Protein AF-A0A3G1KGQ6-F1 (afdb_monomer_lite)

Organism: NCBI:txid2041864

Secondary structure (DSSP, 8-state):
--S-SS--GGGHHHHHHHHHHHHHHHHHHHHHHHHHHHHHHH-PPPS-----SSGGGGS-SSPPS---SS--------

Foldseek 3Di:
DPDDPDDDPVCVVVVVVVVVVVVVVVVVVVVVVVVVVVCVVVVDDDPDFDPDPDVVRVADVVHDPDDPPDDDDDPDDD

Sequence (78 aa):
PRRYIYFSEMMMLWNNLSSTGSLMSILFLMIMIYLIMETMKSKRKNIFNIKTNNNEWKFNVPLINHTNMENTFLFNKN

Radius of gyration: 24.45 Å; chains: 1; bounding box: 47×48×54 Å

pLDDT: mean 89.4, std 7.43, range 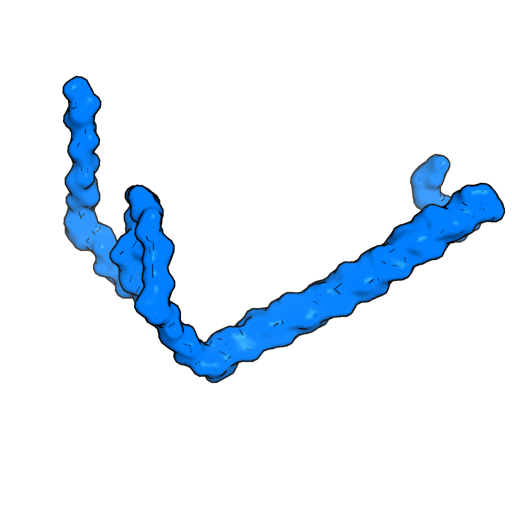[53.25, 98.25]

InterPro domains:
  IPR036927 Cytochrome c oxidase-like, subunit I superfamily [G3DSA:1.20.210.10] (1-67)
  IPR036927 Cytochrome c oxidase-like, subunit I superfamily [SSF81442] (1-72)

Structure (mmCIF, N/CA/C/O backbone):
data_AF-A0A3G1KGQ6-F1
#
_entry.id   AF-A0A3G1KGQ6-F1
#
loop_
_atom_site.group_PDB
_atom_site.id
_atom_site.type_symbol
_atom_site.label_atom_id
_atom_site.label_alt_id
_atom_site.label_comp_id
_atom_site.label_asym_id
_atom_site.label_entity_id
_atom_site.label_seq_id
_atom_site.pdbx_PDB_ins_code
_atom_site.Cartn_x
_atom_site.Cartn_y
_atom_site.Cartn_z
_atom_site.occupancy
_atom_site.B_iso_or_equiv
_atom_site.auth_seq_id
_atom_site.auth_comp_id
_atom_site.auth_asym_id
_atom_site.auth_atom_id
_atom_site.pdbx_PDB_model_num
ATOM 1 N N . PRO A 1 1 ? 10.305 10.263 -31.735 1.00 78.56 1 PRO A N 1
ATOM 2 C CA . PRO A 1 1 ? 8.902 10.324 -32.225 1.00 78.56 1 PRO A CA 1
ATOM 3 C C . PRO A 1 1 ? 8.115 9.151 -31.592 1.00 78.56 1 PRO A C 1
ATOM 5 O O . PRO A 1 1 ? 8.736 8.152 -31.241 1.00 78.56 1 PRO A O 1
ATOM 8 N N . ARG A 1 2 ? 6.814 9.298 -31.292 1.00 86.94 2 ARG A N 1
ATOM 9 C CA . ARG A 1 2 ? 6.043 8.297 -30.510 1.00 86.94 2 ARG A CA 1
ATOM 10 C C . ARG A 1 2 ? 5.517 7.164 -31.403 1.00 86.94 2 ARG A C 1
ATOM 12 O O . ARG A 1 2 ? 5.273 7.405 -32.576 1.00 86.94 2 ARG A O 1
ATOM 19 N N . ARG A 1 3 ? 5.261 5.984 -30.816 1.00 88.62 3 ARG A N 1
ATOM 20 C CA . ARG A 1 3 ? 4.664 4.792 -31.469 1.00 88.62 3 ARG A CA 1
ATOM 21 C C . ARG A 1 3 ? 5.543 4.132 -32.543 1.00 88.62 3 ARG A C 1
ATOM 23 O O . ARG A 1 3 ? 5.049 3.744 -33.594 1.00 88.62 3 ARG A O 1
ATOM 30 N N . TYR A 1 4 ? 6.838 3.997 -32.270 1.00 89.12 4 TYR A N 1
ATOM 31 C CA . TYR A 1 4 ? 7.759 3.284 -33.154 1.00 89.12 4 TYR A CA 1
ATOM 32 C C . TYR A 1 4 ? 7.993 1.871 -32.641 1.00 89.12 4 TYR A C 1
ATOM 34 O O . TYR A 1 4 ? 8.261 1.681 -31.458 1.00 89.12 4 TYR A O 1
ATOM 42 N N 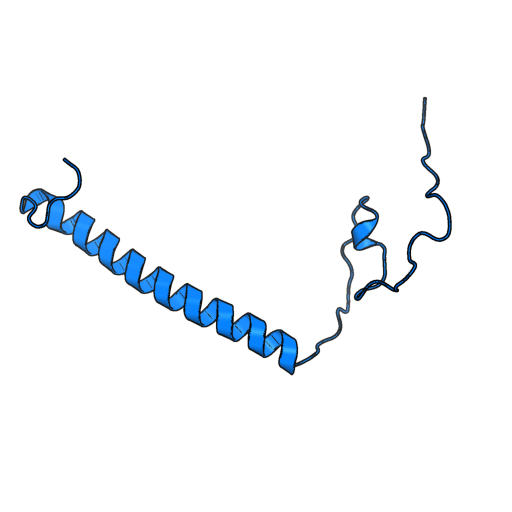. ILE A 1 5 ? 7.901 0.907 -33.553 1.00 84.62 5 ILE A N 1
ATOM 43 C CA . ILE A 1 5 ? 8.254 -0.495 -33.303 1.00 84.62 5 ILE A CA 1
ATOM 44 C C . ILE A 1 5 ? 9.782 -0.650 -33.321 1.00 84.62 5 ILE A C 1
ATOM 46 O O . ILE A 1 5 ? 10.341 -1.357 -32.491 1.00 84.62 5 ILE A O 1
ATOM 50 N N . TYR A 1 6 ? 10.453 0.077 -34.221 1.00 84.88 6 TYR A N 1
ATOM 51 C CA . TYR A 1 6 ? 11.908 0.104 -34.358 1.00 84.88 6 TYR A CA 1
ATOM 52 C C . TYR A 1 6 ? 12.461 1.479 -33.988 1.00 84.88 6 TYR A C 1
ATOM 54 O O . TYR A 1 6 ? 11.922 2.509 -34.394 1.00 84.88 6 TYR A O 1
ATOM 62 N N . PHE A 1 7 ? 13.550 1.497 -33.229 1.00 87.38 7 PHE A N 1
ATOM 63 C CA . PHE A 1 7 ? 14.238 2.704 -32.779 1.00 87.38 7 PHE A CA 1
ATOM 64 C C . PHE A 1 7 ? 15.718 2.628 -33.162 1.00 87.38 7 PHE A C 1
ATOM 66 O O . PHE A 1 7 ? 16.250 1.548 -33.390 1.00 87.38 7 PHE A O 1
ATOM 73 N N . SER A 1 8 ? 16.386 3.778 -33.252 1.00 90.06 8 SER A N 1
ATOM 74 C CA . SER A 1 8 ? 17.826 3.830 -33.524 1.00 90.06 8 SER A CA 1
ATOM 75 C C . SER A 1 8 ? 18.626 3.166 -32.401 1.00 90.06 8 SER A C 1
ATOM 77 O O . SER A 1 8 ? 18.279 3.360 -31.235 1.00 90.06 8 SER A O 1
ATOM 79 N N . GLU A 1 9 ? 19.757 2.542 -32.728 1.00 86.44 9 GLU A N 1
ATOM 80 C CA . GLU A 1 9 ? 20.693 1.917 -31.773 1.00 86.44 9 GLU A CA 1
ATOM 81 C C . GLU A 1 9 ? 21.041 2.816 -30.569 1.00 86.44 9 GLU A C 1
ATOM 83 O O . GLU A 1 9 ? 21.107 2.352 -29.434 1.00 86.44 9 GLU A O 1
ATOM 88 N N . MET A 1 10 ? 21.138 4.137 -30.775 1.00 92.81 10 MET A N 1
ATOM 89 C CA . MET A 1 10 ? 21.404 5.120 -29.710 1.00 92.81 10 MET A CA 1
ATOM 90 C C . MET A 1 10 ? 20.367 5.117 -28.569 1.00 92.81 10 MET A C 1
ATOM 92 O O . MET A 1 10 ? 20.674 5.531 -27.455 1.00 92.81 10 MET A O 1
ATOM 96 N N . MET A 1 11 ? 19.139 4.656 -28.826 1.00 92.06 11 MET A N 1
ATOM 97 C CA . MET A 1 11 ? 18.054 4.599 -27.836 1.00 92.06 11 MET A CA 1
ATOM 98 C C . MET A 1 11 ? 17.943 3.237 -27.138 1.00 92.06 11 MET A C 1
ATOM 100 O O . MET A 1 11 ? 17.114 3.080 -26.239 1.00 92.06 11 MET A O 1
ATOM 104 N N . MET A 1 12 ? 18.774 2.256 -27.507 1.00 92.25 12 MET A N 1
ATOM 105 C CA . MET A 1 12 ? 18.688 0.895 -26.973 1.00 92.25 12 MET A CA 1
ATOM 106 C C . MET A 1 12 ? 18.880 0.844 -25.455 1.00 92.25 12 MET A C 1
ATOM 108 O O . MET A 1 12 ? 18.103 0.185 -24.767 1.00 92.25 12 MET A O 1
ATOM 112 N N . LEU A 1 13 ? 19.855 1.585 -24.919 1.00 94.50 13 LEU A N 1
ATOM 113 C CA . LEU A 1 13 ? 20.138 1.610 -23.481 1.00 94.50 13 LEU A CA 1
ATOM 114 C C . LEU A 1 13 ? 18.903 2.024 -22.662 1.00 94.50 13 LEU A C 1
ATOM 116 O O . LEU A 1 13 ? 18.511 1.333 -21.721 1.00 94.50 13 LEU A O 1
ATOM 120 N N . TRP A 1 14 ? 18.265 3.131 -23.046 1.00 93.12 14 TRP A N 1
ATOM 121 C CA . TRP A 1 14 ? 17.114 3.687 -22.332 1.00 93.12 14 TRP A CA 1
ATOM 122 C C . TRP A 1 14 ? 15.859 2.832 -22.485 1.00 93.12 14 TRP A C 1
ATOM 124 O O . TRP A 1 14 ? 15.111 2.669 -21.520 1.00 93.12 14 TRP A O 1
ATOM 134 N N . ASN A 1 15 ? 15.646 2.238 -23.661 1.00 93.00 15 ASN A N 1
ATOM 135 C CA . ASN A 1 15 ? 14.521 1.334 -23.882 1.00 93.00 15 ASN A CA 1
ATOM 136 C C . ASN A 1 15 ? 14.664 0.041 -23.074 1.00 93.00 15 ASN A C 1
ATOM 138 O O . ASN A 1 15 ? 13.693 -0.400 -22.459 1.00 93.00 15 ASN A O 1
ATOM 142 N N . ASN A 1 16 ? 15.872 -0.523 -23.003 1.00 93.44 16 ASN A N 1
ATOM 143 C CA . ASN A 1 16 ? 16.132 -1.703 -22.185 1.00 93.44 16 ASN A CA 1
ATOM 144 C C . ASN A 1 16 ? 15.899 -1.395 -20.704 1.00 93.44 16 ASN A C 1
ATOM 146 O O . ASN A 1 16 ? 15.140 -2.111 -20.051 1.00 93.44 16 ASN A O 1
ATOM 150 N N . LEU A 1 17 ? 16.438 -0.281 -20.195 1.00 96.62 17 LEU A N 1
ATOM 151 C CA . LEU A 1 17 ? 16.192 0.142 -18.815 1.00 96.62 17 LEU A CA 1
ATOM 152 C C . LEU A 1 17 ? 14.691 0.348 -18.542 1.00 96.62 17 LEU A C 1
ATOM 154 O O . LEU A 1 17 ? 14.159 -0.165 -17.558 1.00 96.62 17 LEU A O 1
ATOM 158 N N . SER A 1 18 ? 13.975 1.019 -19.447 1.00 94.19 18 SER A N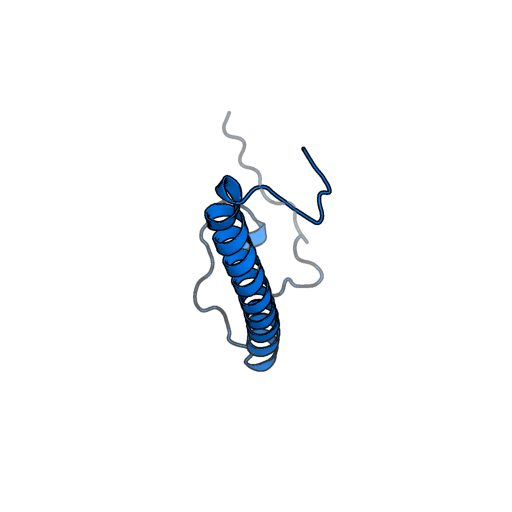 1
ATOM 159 C CA . SER A 1 18 ? 12.527 1.223 -19.330 1.00 94.19 18 SER A CA 1
ATOM 160 C C . SER A 1 18 ? 11.750 -0.100 -19.300 1.00 94.19 18 SER A C 1
ATOM 162 O O . SER A 1 18 ? 10.863 -0.266 -18.461 1.00 94.19 18 SER A O 1
ATOM 164 N N . SER A 1 19 ? 12.116 -1.065 -20.148 1.00 94.12 19 SER A N 1
ATOM 165 C CA . SER A 1 19 ? 11.491 -2.394 -20.178 1.00 94.12 19 SER A CA 1
ATOM 166 C C . SER A 1 19 ? 11.769 -3.208 -18.909 1.00 94.12 19 SER A C 1
ATOM 168 O O . SER A 1 19 ? 10.875 -3.870 -18.386 1.00 94.12 19 SER A O 1
ATOM 170 N N . THR A 1 20 ? 12.972 -3.103 -18.335 1.00 97.19 20 THR A N 1
ATOM 171 C CA . THR A 1 20 ? 13.249 -3.728 -17.033 1.00 97.19 20 THR A CA 1
ATOM 172 C C . THR A 1 20 ? 12.416 -3.093 -15.920 1.00 97.19 20 THR A C 1
ATOM 174 O O . THR A 1 20 ? 11.909 -3.802 -15.053 1.00 97.19 20 THR A O 1
ATOM 177 N N . GLY A 1 21 ? 12.182 -1.778 -15.978 1.00 96.75 21 GLY A N 1
ATOM 178 C CA . GLY A 1 21 ? 11.310 -1.080 -15.034 1.00 96.75 21 GLY A CA 1
ATOM 179 C C . GLY A 1 21 ? 9.847 -1.526 -15.118 1.00 96.75 21 GLY A C 1
ATOM 180 O O . GLY A 1 21 ? 9.197 -1.674 -14.082 1.00 96.75 21 GLY A O 1
ATOM 181 N N . SER A 1 22 ? 9.328 -1.793 -16.321 1.00 95.94 22 SER A N 1
ATOM 182 C CA . SER A 1 22 ? 7.954 -2.293 -16.479 1.00 95.94 22 SER A CA 1
ATOM 183 C C . SER A 1 22 ? 7.786 -3.728 -15.974 1.00 95.94 22 SER A C 1
ATOM 185 O O . SER A 1 22 ? 6.757 -4.053 -15.387 1.00 95.94 22 SER A O 1
ATOM 187 N N . LEU A 1 23 ? 8.803 -4.583 -16.111 1.00 97.25 23 LEU A N 1
ATOM 188 C CA . LEU A 1 23 ? 8.786 -5.911 -15.487 1.00 97.25 23 LEU A CA 1
ATOM 189 C C . LEU A 1 23 ? 8.755 -5.812 -13.955 1.00 97.25 23 LEU A C 1
ATOM 191 O O . LEU A 1 23 ? 7.981 -6.517 -13.305 1.00 97.25 23 LEU A O 1
ATOM 195 N N . MET A 1 24 ? 9.535 -4.895 -13.376 1.00 97.50 24 MET A N 1
ATOM 196 C CA . MET A 1 24 ? 9.529 -4.668 -11.927 1.00 97.50 24 MET A CA 1
ATOM 197 C C . MET A 1 24 ? 8.182 -4.144 -11.418 1.00 97.50 24 MET A C 1
ATOM 199 O O . MET A 1 24 ? 7.731 -4.563 -10.350 1.00 97.50 24 MET A O 1
ATOM 203 N N . SER A 1 25 ? 7.496 -3.278 -12.170 1.00 97.44 25 SER A N 1
ATOM 204 C CA . SER A 1 25 ? 6.177 -2.780 -11.759 1.00 97.44 25 SER A CA 1
ATOM 205 C C . SER A 1 25 ? 5.101 -3.870 -11.778 1.00 97.44 25 SER A C 1
ATOM 207 O O . SER A 1 25 ? 4.250 -3.898 -10.887 1.00 97.44 25 SER A O 1
ATOM 209 N N . ILE A 1 26 ? 5.168 -4.815 -12.724 1.00 97.81 26 ILE A N 1
ATOM 210 C CA . ILE A 1 26 ? 4.276 -5.985 -12.753 1.00 97.81 26 ILE A CA 1
ATOM 211 C C . ILE A 1 26 ? 4.497 -6.855 -11.509 1.00 97.81 26 ILE A C 1
ATOM 213 O O . ILE A 1 26 ? 3.531 -7.239 -10.849 1.00 97.81 26 ILE A O 1
ATOM 217 N N . LEU A 1 27 ? 5.755 -7.121 -11.140 1.00 97.81 27 LEU A N 1
ATOM 218 C CA . LEU A 1 27 ? 6.071 -7.871 -9.919 1.00 97.81 27 LEU A CA 1
ATOM 219 C C . LEU A 1 27 ? 5.548 -7.159 -8.663 1.00 97.81 27 LEU A C 1
ATOM 221 O O . LEU A 1 27 ? 4.937 -7.797 -7.804 1.00 97.81 27 LEU A O 1
ATOM 225 N N . PHE A 1 28 ? 5.718 -5.836 -8.578 1.00 98.00 28 PHE A N 1
ATOM 226 C CA . PHE A 1 28 ? 5.192 -5.035 -7.472 1.00 98.00 28 PHE A CA 1
ATOM 227 C C . PHE A 1 28 ? 3.664 -5.134 -7.353 1.00 98.00 28 PHE A C 1
ATOM 229 O O . PHE A 1 28 ? 3.145 -5.299 -6.248 1.00 98.00 28 PHE A O 1
ATOM 236 N N . LEU A 1 29 ? 2.940 -5.104 -8.476 1.00 98.25 29 LEU A N 1
ATOM 237 C CA . LEU A 1 29 ? 1.485 -5.268 -8.486 1.00 98.25 29 LEU A CA 1
ATOM 238 C C . LEU A 1 29 ? 1.064 -6.633 -7.916 1.00 98.25 29 LEU A C 1
ATOM 240 O O . LEU A 1 29 ? 0.151 -6.701 -7.092 1.00 98.25 29 LEU A O 1
ATOM 244 N N . MET A 1 30 ? 1.744 -7.713 -8.312 1.00 98.12 30 MET A N 1
ATOM 245 C CA . MET A 1 30 ? 1.441 -9.060 -7.809 1.00 98.12 30 MET A CA 1
ATOM 246 C C . MET A 1 30 ? 1.663 -9.155 -6.294 1.00 98.12 30 MET A C 1
ATOM 248 O O . MET A 1 30 ? 0.828 -9.712 -5.577 1.00 98.12 30 MET A O 1
ATOM 252 N N . ILE A 1 31 ? 2.743 -8.549 -5.791 1.00 98.19 31 ILE A N 1
ATOM 253 C CA . ILE A 1 31 ? 3.029 -8.472 -4.351 1.00 98.19 31 ILE A CA 1
ATOM 254 C C . ILE A 1 31 ? 1.955 -7.655 -3.625 1.00 98.19 31 ILE A C 1
ATOM 256 O O . ILE A 1 31 ? 1.472 -8.077 -2.575 1.00 98.19 31 ILE A O 1
ATOM 260 N N . MET A 1 32 ? 1.540 -6.515 -4.182 1.00 98.19 32 MET A N 1
ATOM 261 C CA . MET A 1 32 ? 0.494 -5.673 -3.597 1.00 98.19 32 MET A CA 1
ATOM 262 C C . MET A 1 32 ? -0.818 -6.450 -3.418 1.00 98.19 32 MET A C 1
ATOM 264 O O . MET A 1 32 ? -1.416 -6.407 -2.342 1.00 98.19 32 MET A O 1
ATOM 268 N N . ILE A 1 33 ? -1.245 -7.204 -4.437 1.00 97.88 33 ILE A N 1
ATOM 269 C CA . ILE A 1 33 ? -2.465 -8.023 -4.363 1.00 97.88 33 ILE A CA 1
ATOM 270 C C . ILE A 1 33 ? -2.324 -9.100 -3.278 1.00 97.88 33 ILE A C 1
ATOM 272 O O . ILE A 1 33 ? -3.238 -9.291 -2.472 1.00 97.88 33 ILE A O 1
ATOM 276 N N . TYR A 1 34 ? -1.170 -9.767 -3.211 1.00 97.88 34 TYR A N 1
ATOM 277 C CA . TYR A 1 34 ? -0.898 -10.766 -2.179 1.00 97.88 34 TYR A CA 1
ATOM 278 C C . TYR A 1 34 ? -0.960 -10.177 -0.760 1.00 97.88 34 TYR A C 1
ATOM 280 O O . TYR A 1 34 ? -1.603 -10.758 0.115 1.00 97.88 34 TYR A O 1
ATOM 288 N N . LEU A 1 35 ? -0.371 -8.998 -0.534 1.00 97.88 35 LEU A N 1
ATOM 289 C CA . LEU A 1 35 ? -0.395 -8.321 0.768 1.00 97.88 35 LEU A CA 1
ATOM 290 C C . LEU A 1 35 ? -1.822 -7.970 1.215 1.00 97.88 35 LEU A C 1
ATOM 292 O O . LEU A 1 35 ? -2.168 -8.154 2.386 1.00 97.88 35 LEU A O 1
ATOM 296 N N . ILE A 1 36 ? -2.680 -7.518 0.296 1.00 96.88 36 ILE A N 1
ATOM 297 C CA . ILE A 1 36 ? -4.091 -7.243 0.610 1.00 96.88 36 ILE A CA 1
ATOM 298 C C . ILE A 1 36 ? -4.805 -8.541 1.014 1.00 96.88 36 ILE A C 1
ATOM 300 O O . ILE A 1 36 ? -5.489 -8.578 2.036 1.00 96.88 36 ILE A O 1
ATOM 304 N N . MET A 1 37 ? -4.611 -9.634 0.272 1.00 97.00 37 MET A N 1
ATOM 305 C CA . MET A 1 37 ? -5.227 -10.920 0.625 1.00 97.00 37 MET A CA 1
ATOM 306 C C . MET A 1 37 ? -4.743 -11.454 1.983 1.00 97.00 37 MET A C 1
ATOM 308 O O . MET A 1 37 ? -5.544 -11.957 2.776 1.00 97.00 37 MET A O 1
ATOM 312 N N . GLU A 1 38 ? -3.453 -11.317 2.279 1.00 97.19 38 GLU A N 1
ATOM 313 C CA . GLU A 1 38 ? -2.848 -11.784 3.530 1.00 97.19 38 GLU A CA 1
ATOM 314 C C . GLU A 1 38 ? -3.332 -10.988 4.754 1.00 97.19 38 GLU A C 1
ATOM 316 O O . GLU A 1 38 ? -3.623 -11.554 5.816 1.00 97.19 38 GLU A O 1
ATOM 321 N N . THR A 1 39 ? -3.482 -9.668 4.618 1.00 95.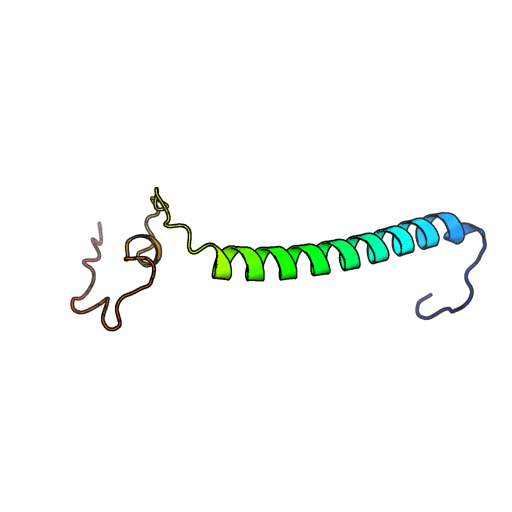25 39 THR A N 1
ATOM 322 C CA . THR A 1 39 ? -4.021 -8.827 5.702 1.00 95.25 39 THR A CA 1
ATOM 323 C C . THR A 1 39 ? -5.471 -9.191 6.032 1.00 95.25 39 THR A C 1
ATOM 325 O O . THR A 1 39 ? -5.815 -9.308 7.212 1.00 95.25 39 THR A O 1
ATOM 328 N N . MET A 1 40 ? -6.292 -9.491 5.019 1.00 92.94 40 MET A N 1
ATOM 329 C CA . MET A 1 40 ? -7.677 -9.943 5.211 1.00 92.94 40 MET A CA 1
ATOM 330 C C . MET A 1 40 ? -7.771 -11.322 5.887 1.00 92.94 40 MET A C 1
ATOM 332 O O . MET A 1 40 ? -8.650 -11.534 6.726 1.00 92.94 40 MET A O 1
ATOM 336 N N . LYS A 1 41 ? -6.861 -12.259 5.574 1.00 95.44 41 LYS A N 1
ATOM 337 C CA . LYS A 1 41 ? -6.809 -13.586 6.223 1.00 95.44 41 LYS A CA 1
ATOM 338 C C . LYS A 1 41 ? -6.329 -13.524 7.672 1.00 95.44 41 LYS A C 1
ATOM 340 O O . LYS A 1 41 ? -6.923 -14.173 8.530 1.00 95.44 41 LYS A O 1
ATOM 345 N N . SER A 1 42 ? -5.269 -12.762 7.946 1.00 93.31 42 SER A N 1
ATOM 346 C CA . SER A 1 42 ? -4.609 -12.767 9.260 1.00 93.31 42 SER A CA 1
ATOM 347 C C . SER A 1 42 ? -5.344 -11.972 10.350 1.00 93.31 42 SER A C 1
ATOM 349 O O . SER A 1 42 ? -5.064 -12.188 11.528 1.00 93.31 42 SER A O 1
ATOM 351 N N . LYS A 1 43 ? -6.294 -11.089 9.991 1.00 89.12 43 LYS A N 1
ATOM 352 C CA . LYS A 1 43 ? -7.201 -10.370 10.920 1.00 89.12 43 LYS A CA 1
ATOM 353 C C . LYS A 1 43 ? -6.496 -9.754 12.145 1.00 89.12 43 LYS A C 1
ATOM 355 O O . LYS A 1 43 ? -6.993 -9.820 13.272 1.00 89.12 43 LYS A O 1
ATOM 360 N N . ARG A 1 44 ? -5.319 -9.161 11.937 1.00 90.94 44 ARG A N 1
ATOM 361 C CA . ARG A 1 44 ? -4.512 -8.555 13.009 1.00 90.94 44 ARG A CA 1
ATOM 362 C C . ARG A 1 44 ? -5.201 -7.287 13.523 1.00 90.94 44 ARG A C 1
ATOM 364 O O . ARG A 1 44 ? -5.648 -6.467 12.728 1.00 90.94 44 ARG A O 1
ATOM 371 N N . LYS A 1 45 ? -5.286 -7.121 14.847 1.00 87.38 45 LYS A N 1
ATOM 372 C CA . LYS A 1 45 ? -5.854 -5.915 15.476 1.00 87.38 45 LYS A CA 1
ATOM 373 C C . LYS A 1 45 ? -4.809 -4.798 15.537 1.00 87.38 45 LYS A C 1
ATOM 375 O O . LYS A 1 45 ? -3.650 -5.063 15.851 1.00 87.38 45 LYS A O 1
ATOM 380 N N . ASN A 1 46 ? -5.230 -3.556 15.299 1.00 87.38 46 ASN A N 1
ATOM 381 C CA . ASN A 1 46 ? -4.369 -2.384 15.471 1.00 87.38 46 ASN A CA 1
ATOM 382 C C . ASN A 1 46 ? -4.138 -2.112 16.965 1.00 87.38 46 ASN A C 1
ATOM 384 O O . ASN A 1 46 ? -5.092 -2.049 17.736 1.00 87.38 46 ASN A O 1
ATOM 388 N N . ILE A 1 47 ? -2.873 -1.953 17.367 1.00 89.31 47 ILE A N 1
ATOM 389 C CA . ILE A 1 47 ? -2.486 -1.693 18.767 1.00 89.31 47 ILE A CA 1
ATOM 390 C C . ILE A 1 47 ? -2.528 -0.189 19.078 1.00 89.31 47 ILE A C 1
ATOM 392 O O . ILE A 1 47 ? -2.895 0.211 20.179 1.00 89.31 47 ILE A O 1
ATOM 396 N N . PHE A 1 48 ? -2.178 0.650 18.102 1.00 86.56 48 PHE A N 1
ATOM 397 C CA . PHE A 1 48 ? -2.115 2.101 18.254 1.00 86.56 48 PHE A CA 1
ATOM 398 C C . PHE A 1 48 ? -2.871 2.795 17.124 1.00 86.56 48 PHE A C 1
ATOM 400 O O . PHE A 1 48 ? -2.723 2.426 15.959 1.00 86.56 48 PHE A O 1
ATOM 407 N N . ASN A 1 49 ? -3.636 3.829 17.477 1.00 86.00 49 ASN A N 1
ATOM 408 C CA . ASN A 1 49 ? -4.298 4.710 16.521 1.00 86.00 49 ASN A CA 1
ATOM 409 C C . ASN A 1 49 ? -3.496 5.998 16.322 1.00 86.00 49 ASN A C 1
ATOM 411 O O . ASN A 1 49 ? -2.819 6.492 17.229 1.00 86.00 49 ASN A O 1
ATOM 415 N N . ILE A 1 50 ? -3.602 6.548 15.114 1.00 87.19 50 ILE A N 1
ATOM 416 C CA . ILE A 1 50 ? -2.985 7.816 14.735 1.00 87.19 50 ILE A CA 1
ATOM 417 C C . ILE A 1 50 ? -3.613 8.955 15.550 1.00 87.19 50 ILE A C 1
ATOM 419 O O . ILE A 1 50 ? -4.825 9.160 15.539 1.00 87.19 50 ILE A O 1
ATOM 423 N N . LYS A 1 51 ? -2.774 9.733 16.243 1.00 82.50 51 LYS A N 1
ATOM 424 C CA . LYS A 1 51 ? -3.194 10.940 16.968 1.00 82.50 51 LYS A CA 1
ATOM 425 C C . LYS A 1 51 ? -3.196 12.133 16.015 1.00 82.50 51 LYS A C 1
ATOM 427 O O 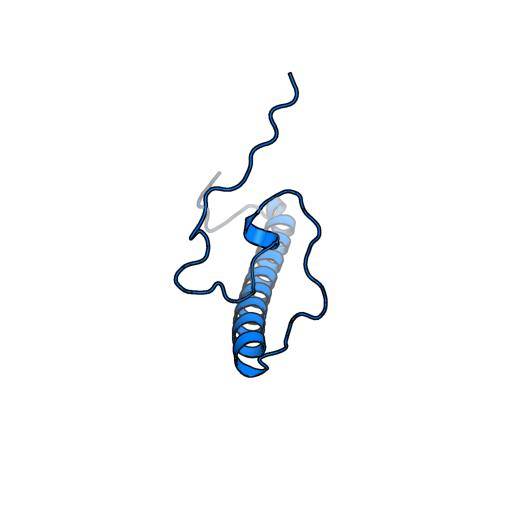. LYS A 1 51 ? -2.223 12.877 15.945 1.00 82.50 51 LYS A O 1
ATOM 432 N N . THR A 1 52 ? -4.283 12.307 15.272 1.00 85.19 52 THR A N 1
ATOM 433 C CA . THR A 1 52 ? -4.501 13.478 14.401 1.00 85.19 52 THR A CA 1
ATOM 434 C C . THR A 1 52 ? -5.748 14.248 14.804 1.00 85.19 52 THR A C 1
ATOM 436 O O . THR A 1 52 ? -6.658 13.697 15.420 1.00 85.19 52 THR A O 1
ATOM 439 N N . ASN A 1 53 ? -5.819 15.522 14.411 1.00 82.25 53 ASN A N 1
ATOM 440 C CA . ASN A 1 53 ? -6.977 16.360 14.714 1.00 82.25 53 ASN A CA 1
ATOM 441 C C . ASN A 1 53 ? -8.228 16.019 13.873 1.00 82.25 53 ASN A C 1
ATOM 443 O O . ASN A 1 53 ? -9.321 16.479 14.191 1.00 82.25 53 ASN A O 1
ATOM 447 N N . ASN A 1 54 ? -8.095 15.176 12.845 1.00 84.56 54 ASN A N 1
ATOM 448 C CA . ASN A 1 54 ? -9.221 14.726 12.029 1.00 84.56 54 ASN A CA 1
ATOM 449 C C . ASN A 1 54 ? -10.069 13.707 12.800 1.00 84.56 54 ASN A C 1
ATOM 451 O O . ASN A 1 54 ? -9.533 12.783 13.415 1.00 84.56 54 ASN A O 1
ATOM 455 N N . ASN A 1 55 ? -11.393 13.850 12.736 1.00 83.62 55 ASN A N 1
ATOM 456 C CA . ASN A 1 55 ? -12.304 12.977 13.479 1.00 83.62 55 ASN A CA 1
ATOM 457 C C . ASN A 1 55 ? -12.321 11.530 12.981 1.00 83.62 55 ASN A C 1
ATOM 459 O O . ASN A 1 55 ? -12.532 10.637 13.792 1.00 83.62 55 ASN A O 1
ATOM 463 N N . GLU A 1 56 ? -12.035 11.277 11.704 1.00 86.38 56 GLU A N 1
ATOM 464 C CA . GLU A 1 56 ? -12.015 9.919 11.134 1.00 86.38 56 GLU A CA 1
ATOM 465 C C . GLU A 1 56 ? -11.097 8.968 11.916 1.00 86.38 56 GLU A C 1
ATOM 467 O O . GLU A 1 56 ? -11.470 7.833 12.197 1.00 86.38 56 GLU A O 1
ATOM 472 N N . TRP A 1 57 ? -9.936 9.460 12.356 1.00 85.38 57 TRP A N 1
ATOM 473 C CA . TRP A 1 57 ? -8.942 8.671 13.090 1.00 85.38 57 TRP A CA 1
ATOM 474 C C . TRP A 1 57 ? -9.219 8.566 14.597 1.00 85.38 57 TRP A C 1
ATOM 476 O O . TRP A 1 57 ? -8.518 7.832 15.297 1.00 85.38 57 TRP A O 1
ATOM 486 N N . LYS A 1 58 ? -10.227 9.290 15.109 1.00 84.81 58 LYS A N 1
ATOM 487 C CA . LYS A 1 58 ? -10.671 9.209 16.512 1.00 84.81 58 LYS A CA 1
ATOM 488 C C . LYS A 1 58 ? -11.715 8.111 16.733 1.00 84.81 58 LYS A C 1
ATOM 490 O O . LYS A 1 58 ? -11.909 7.700 17.874 1.00 84.81 58 LYS A O 1
ATOM 495 N N . PHE A 1 59 ? -12.387 7.652 15.678 1.00 86.94 59 PHE A N 1
ATOM 496 C CA . PHE A 1 59 ? -13.406 6.607 15.775 1.00 86.94 59 PHE A CA 1
ATOM 497 C C . PHE A 1 59 ? -12.804 5.197 15.863 1.00 86.94 59 PHE A C 1
ATOM 499 O O . PHE A 1 59 ? -11.612 4.973 15.642 1.00 86.94 59 PHE A O 1
ATOM 506 N N . ASN A 1 60 ? -13.662 4.226 16.188 1.00 86.56 60 ASN A N 1
ATOM 507 C CA . ASN A 1 60 ? -13.307 2.810 16.181 1.00 86.56 60 ASN A CA 1
ATOM 508 C C . ASN A 1 60 ? -12.994 2.317 14.761 1.00 86.56 60 ASN A C 1
ATOM 510 O O . ASN A 1 60 ? -13.542 2.810 13.776 1.00 86.56 60 ASN A O 1
ATOM 514 N N . VAL A 1 61 ? -12.145 1.290 14.674 1.00 89.25 61 VAL A N 1
ATOM 515 C CA . VAL A 1 61 ? -11.815 0.590 13.427 1.00 89.25 61 VAL A CA 1
ATOM 516 C C . VAL A 1 61 ? -12.236 -0.880 13.577 1.00 89.25 61 VAL A C 1
ATOM 518 O O . VAL A 1 61 ? -11.606 -1.594 14.362 1.00 89.25 61 VAL A O 1
ATOM 521 N N . PRO A 1 62 ? -13.269 -1.371 12.864 1.00 88.50 62 PRO A N 1
ATOM 522 C CA . PRO A 1 62 ? -14.124 -0.655 11.912 1.00 88.50 62 PRO A CA 1
ATOM 523 C C . PRO A 1 62 ? -15.092 0.328 12.592 1.00 88.50 62 PRO A C 1
ATOM 525 O O . PRO A 1 62 ? -15.376 0.213 13.787 1.00 88.50 62 PRO A O 1
ATOM 528 N N . LEU A 1 63 ? -15.614 1.277 11.809 1.00 87.75 63 LEU A N 1
ATOM 529 C CA . LEU A 1 63 ? -16.647 2.200 12.275 1.00 87.75 63 LEU A CA 1
ATOM 530 C C . LEU A 1 63 ? -17.936 1.438 12.615 1.00 87.75 63 LEU A C 1
ATOM 532 O O . LEU A 1 63 ? -18.284 0.443 11.981 1.00 87.75 63 LEU A O 1
ATOM 536 N N . ILE A 1 64 ? -18.652 1.937 13.619 1.00 88.69 64 ILE A N 1
ATOM 537 C CA . ILE A 1 64 ? -19.990 1.462 13.990 1.00 88.69 64 ILE A CA 1
ATOM 538 C C . ILE A 1 64 ? -21.007 2.068 13.004 1.00 88.69 64 ILE A C 1
ATOM 540 O O . ILE A 1 64 ? -20.775 3.154 12.484 1.00 88.69 64 ILE A O 1
ATOM 544 N N . ASN A 1 65 ? -22.149 1.413 12.763 1.00 87.56 65 ASN A N 1
ATOM 545 C CA . ASN A 1 65 ? -23.167 1.886 11.805 1.00 87.56 65 ASN A CA 1
ATOM 546 C C . ASN A 1 65 ? -23.625 3.341 12.030 1.00 87.56 65 ASN A C 1
ATOM 548 O O . ASN A 1 65 ? -23.872 4.061 11.067 1.00 87.56 65 ASN A O 1
ATOM 552 N N . HIS A 1 66 ? -23.729 3.777 13.288 1.00 87.25 66 HIS A N 1
ATOM 553 C CA . HIS A 1 66 ? -24.076 5.149 13.655 1.00 87.25 66 HIS A CA 1
ATOM 554 C C . HIS A 1 66 ? -22.976 5.735 14.543 1.00 87.25 66 HIS A C 1
ATOM 556 O O . HIS A 1 66 ? -22.968 5.517 15.752 1.00 87.25 66 HIS A O 1
ATOM 562 N N . THR A 1 67 ? -22.021 6.450 13.942 1.00 85.56 67 THR A N 1
ATOM 563 C CA . THR A 1 67 ? -20.888 7.047 14.674 1.00 85.56 67 THR A CA 1
ATOM 564 C C . THR A 1 67 ? -21.159 8.461 15.175 1.00 85.56 67 THR A C 1
ATOM 566 O O . THR A 1 67 ? -20.745 8.803 16.277 1.00 85.56 67 THR A O 1
ATOM 569 N N . ASN A 1 68 ? -21.880 9.274 14.400 1.00 85.75 68 ASN A N 1
ATOM 570 C CA . ASN A 1 68 ? -22.143 10.679 14.718 1.00 85.75 68 ASN A CA 1
ATOM 571 C C . ASN A 1 68 ? -23.571 10.846 15.242 1.00 85.75 68 ASN A C 1
ATOM 573 O O . ASN A 1 68 ? -24.403 11.474 14.593 1.00 85.75 68 ASN A O 1
ATOM 577 N N . MET A 1 69 ? -23.872 10.234 16.389 1.00 86.75 69 MET A N 1
ATOM 578 C CA . MET A 1 69 ? -25.179 10.434 17.032 1.00 86.75 69 MET A CA 1
ATOM 579 C C . MET A 1 69 ? -25.348 11.868 17.552 1.00 86.75 69 MET A C 1
ATOM 581 O O . MET A 1 69 ? -26.465 12.367 17.625 1.00 86.75 69 MET A O 1
ATOM 585 N N . GLU A 1 70 ? -24.238 12.538 17.859 1.00 85.06 70 GLU A N 1
ATOM 586 C CA . GLU A 1 70 ? -24.203 13.916 18.337 1.00 85.06 70 GLU A CA 1
ATOM 587 C C . GLU A 1 70 ? -23.300 14.776 17.449 1.00 85.06 70 GLU A C 1
ATOM 589 O O . GLU A 1 70 ? -22.338 14.291 16.840 1.00 85.06 70 GLU A O 1
ATOM 594 N N . ASN A 1 71 ? -23.597 16.077 17.390 1.00 81.25 71 ASN A N 1
ATOM 595 C CA . ASN A 1 71 ? -22.755 17.026 16.674 1.00 81.25 71 ASN A CA 1
ATOM 596 C C . ASN A 1 71 ? -21.429 17.229 17.403 1.00 81.25 71 ASN A C 1
ATOM 598 O O . ASN A 1 71 ? -21.370 17.425 18.616 1.00 81.25 71 ASN A O 1
ATOM 602 N N . THR A 1 72 ? -20.349 17.253 1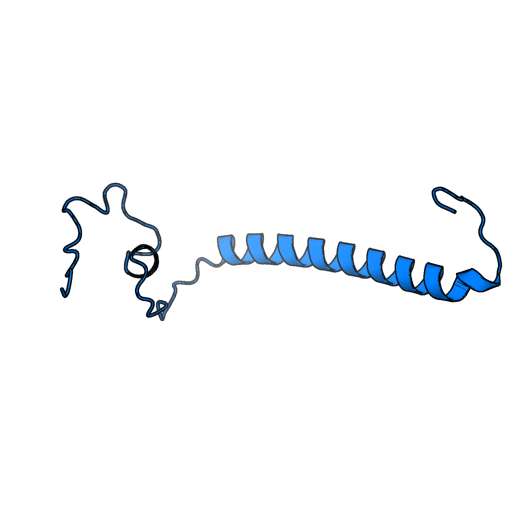6.631 1.00 82.56 72 THR A N 1
ATOM 603 C CA . THR A 1 72 ? -19.014 17.501 17.164 1.00 82.56 72 THR A CA 1
ATOM 604 C C . THR A 1 72 ? -18.904 18.952 17.604 1.00 82.56 72 THR A C 1
ATOM 606 O O . THR A 1 72 ? -19.165 19.860 16.812 1.00 82.56 72 THR A O 1
ATOM 609 N N . PHE A 1 73 ? -18.477 19.178 18.844 1.00 82.12 73 PHE A N 1
ATOM 610 C CA . PHE A 1 73 ? -18.228 20.524 19.338 1.00 82.12 73 PHE A CA 1
ATOM 611 C C . PHE A 1 73 ? -17.054 21.158 18.581 1.00 82.12 73 PHE A C 1
ATOM 613 O O . PHE A 1 73 ? -15.907 20.722 18.697 1.00 82.12 73 PHE A O 1
ATOM 620 N N . LEU A 1 74 ? -17.351 22.193 17.797 1.00 82.00 74 LEU A N 1
ATOM 621 C CA . LEU A 1 74 ? -16.354 23.030 17.144 1.00 82.00 74 LEU A CA 1
ATOM 622 C C . LEU A 1 74 ? -16.050 24.204 18.071 1.00 82.00 74 LEU A C 1
ATOM 624 O O . LEU A 1 74 ? -16.861 25.116 18.222 1.00 82.00 74 LEU A O 1
ATOM 628 N N . PHE A 1 75 ? -14.878 24.178 18.701 1.00 79.94 75 PHE A N 1
ATOM 629 C CA . PHE A 1 75 ? -14.407 25.330 19.456 1.00 79.94 75 PHE A CA 1
ATOM 630 C C . PHE A 1 75 ? -13.895 26.391 18.482 1.00 79.94 75 PHE A C 1
ATOM 632 O O . PHE A 1 75 ? -12.763 26.306 18.004 1.00 79.94 75 PHE A O 1
ATOM 639 N N . ASN A 1 76 ? -14.733 27.381 18.181 1.00 77.00 76 ASN A N 1
ATOM 640 C CA . ASN A 1 76 ? -14.304 28.550 17.428 1.00 77.00 76 ASN A CA 1
ATOM 641 C C . ASN A 1 76 ? -13.679 29.547 18.408 1.00 77.00 76 ASN A C 1
ATOM 643 O O . ASN A 1 76 ? -14.382 30.195 19.184 1.00 77.00 76 ASN A O 1
ATOM 647 N N . LYS A 1 77 ? -12.347 29.626 18.412 1.00 67.94 77 LYS A N 1
ATOM 648 C CA . LYS A 1 77 ? -11.632 30.659 19.158 1.00 67.94 77 LYS A CA 1
ATOM 649 C C . LYS A 1 77 ? -11.569 31.896 18.263 1.00 67.94 77 LYS A C 1
ATOM 651 O O . LYS A 1 77 ? -10.746 31.928 17.353 1.00 67.94 77 LYS A O 1
ATOM 656 N N . ASN A 1 78 ? -12.486 32.841 18.478 1.00 53.25 78 ASN A N 1
ATOM 657 C CA . ASN A 1 78 ? -12.302 34.211 17.991 1.00 53.25 78 ASN A CA 1
ATOM 658 C C . ASN A 1 78 ? -11.072 34.829 18.661 1.00 53.25 78 ASN A C 1
ATOM 660 O O . ASN A 1 78 ? -10.881 34.571 19.875 1.00 53.25 78 ASN A O 1
#